Protein AF-A0A3A9BVX2-F1 (afdb_monomer)

Radius of gyration: 16.3 Å; Cα contacts (8 Å, |Δi|>4): 102; chains: 1; bounding box: 38×28×40 Å

Solvent-accessible surface area (backbone atoms only — not comparable to full-atom values): 6796 Å² total; per-residue (Å²): 132,62,68,66,56,52,52,40,34,54,76,68,74,46,88,48,77,71,61,46,51,68,40,39,46,76,59,58,56,66,39,75,88,49,46,90,70,45,51,61,52,48,52,53,51,30,53,76,71,73,45,64,68,44,60,59,63,59,39,50,64,54,39,56,89,50,68,68,57,73,71,56,58,55,34,26,56,64,58,68,34,55,40,65,66,52,49,71,76,48,50,75,66,54,47,30,55,47,37,74,68,35,65,67,55,36,51,51,54,53,54,42,53,70,68,57,110

Mean predicted aligned error: 7.34 Å

Foldseek 3Di:
DDPQLVVQCVQVVNPDLLVLQLPAPVVSCVGVSNDDPNSVVNVVVCVVVVHDHHHLPQQCVQCVLLPDDPVVSSLCSNLVNRHVVSVVPDDLVSLCVSLVVDPVSSVVVVVSVVVRD

Nearest PDB structures (foldseek):
  8igr-assembly1_G  TM=8.793E-01  e=3.245E-01  Escherichia coli K-12
  6psu-assembly1_M  TM=8.354E-01  e=7.528E-01  Escherichia coli
  1coo-assembly1_A  TM=7.912E-01  e=1.088E+00  Escherichia coli K-12
  6xas-assembly1_K  TM=7.323E-01  e=1.492E+00  Escherichia coli K-12

pLDDT: mean 82.93, std 5.52, range [54.62, 89.44]

Sequence (117 aa):
MLKQLQDVLMQNNILYLSQLSIHPRAEILKFRNMGEGTMPELDSTCRKYGIQIRSLASIREAFDSCHFPAMLHNLFFQGKIFCMDDFKHKTAHDLYVICQRDYILYKLLHSILFSCD

Secondary structure (DSSP, 8-state):
--HHHHHHHHHTT--SGGGGGGS-HHHHTTSTT--TTHHHHHHHHHHHTTPPPPPTHHHHHHTGGGT--HHHHHHHHHTT--SHHHHHTS-HHHHHHHTTT-HHHHHHHHHHHHTT-

Structure (mmCIF, N/CA/C/O backbone):
data_AF-A0A3A9BVX2-F1
#
_entry.id   AF-A0A3A9BVX2-F1
#
loop_
_atom_site.group_PDB
_atom_site.id
_atom_site.type_symbol
_atom_site.label_atom_id
_atom_site.label_alt_id
_atom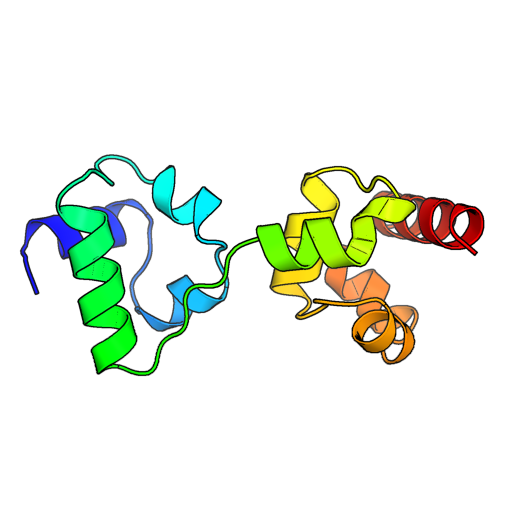_site.label_comp_id
_atom_site.label_asym_id
_atom_site.label_entity_id
_atom_site.label_seq_id
_atom_site.pdbx_PDB_ins_code
_atom_site.Cartn_x
_atom_site.Cartn_y
_atom_site.Cartn_z
_atom_site.occupancy
_atom_site.B_iso_or_equiv
_atom_site.auth_seq_id
_atom_site.auth_comp_id
_atom_site.auth_asym_id
_atom_site.auth_atom_id
_atom_site.pdbx_PDB_model_num
ATOM 1 N N . MET A 1 1 ? -19.513 6.084 15.504 1.00 58.19 1 MET A N 1
ATOM 2 C CA . MET A 1 1 ? -18.050 6.213 15.350 1.00 58.19 1 MET A CA 1
ATOM 3 C C . MET A 1 1 ? -17.554 6.849 16.634 1.00 58.19 1 MET A C 1
ATOM 5 O O . MET A 1 1 ? -18.188 7.806 17.065 1.00 58.19 1 MET A O 1
ATOM 9 N N . LEU A 1 2 ? -16.547 6.284 17.298 1.00 68.12 2 LEU A N 1
ATOM 10 C CA . LEU A 1 2 ? -16.047 6.857 18.548 1.00 68.12 2 LEU A CA 1
ATOM 11 C C . LEU A 1 2 ? -15.296 8.156 18.250 1.00 68.12 2 LEU A C 1
ATOM 13 O O . LEU A 1 2 ? -14.532 8.234 17.289 1.00 68.12 2 LEU A O 1
ATOM 17 N N . LYS A 1 3 ? -15.551 9.178 19.070 1.00 78.19 3 LYS A N 1
ATOM 18 C CA . LYS A 1 3 ? -14.998 10.535 18.932 1.00 78.19 3 LYS A CA 1
ATOM 19 C C . LYS A 1 3 ? -13.470 10.507 18.786 1.00 78.19 3 LYS A C 1
ATOM 21 O O . LYS A 1 3 ? -12.918 11.178 17.929 1.00 78.19 3 LYS A O 1
ATOM 26 N N . GLN A 1 4 ? -12.829 9.593 19.515 1.00 80.12 4 GLN A N 1
ATOM 27 C CA . GLN A 1 4 ? -11.393 9.340 19.464 1.00 80.12 4 GLN A CA 1
ATOM 28 C C . GLN A 1 4 ? -10.892 8.897 18.080 1.00 80.12 4 GLN A C 1
ATOM 30 O O . GLN A 1 4 ? -9.911 9.449 17.597 1.00 80.12 4 GLN A O 1
ATOM 35 N N . LEU A 1 5 ? -11.547 7.938 17.414 1.00 82.75 5 LEU A N 1
ATOM 36 C CA . LEU A 1 5 ? -11.138 7.504 16.071 1.00 82.75 5 LEU A CA 1
ATOM 37 C C . LEU A 1 5 ? -11.259 8.656 15.065 1.00 82.75 5 LEU A C 1
ATOM 39 O O . LEU A 1 5 ? -10.371 8.850 14.238 1.00 82.75 5 LEU A O 1
ATOM 43 N N . GLN A 1 6 ? -12.333 9.442 15.162 1.00 83.56 6 GLN A N 1
ATOM 44 C CA . GLN A 1 6 ? -12.528 10.612 14.311 1.00 83.56 6 GLN A CA 1
ATOM 45 C C . GLN A 1 6 ? -11.434 11.664 14.542 1.00 83.56 6 GLN A C 1
ATOM 47 O O . GLN A 1 6 ? -10.865 12.158 13.572 1.00 83.56 6 GLN A O 1
ATOM 52 N N . ASP A 1 7 ? -11.088 11.947 15.799 1.00 84.88 7 ASP A N 1
ATOM 53 C CA . ASP A 1 7 ? -10.015 12.884 16.146 1.00 84.88 7 ASP A CA 1
ATOM 54 C C . ASP A 1 7 ? -8.662 12.425 15.581 1.00 84.88 7 ASP A C 1
ATOM 56 O O . ASP A 1 7 ? -7.913 13.239 15.039 1.00 84.88 7 ASP A O 1
ATOM 60 N N . VAL A 1 8 ? -8.362 11.121 15.631 1.00 85.94 8 VAL A N 1
ATOM 61 C CA . VAL A 1 8 ? -7.123 10.581 15.050 1.00 85.94 8 VAL A CA 1
ATOM 62 C C . VAL A 1 8 ? -7.101 10.727 13.531 1.00 85.94 8 VAL A C 1
ATOM 64 O O . VAL A 1 8 ? -6.095 11.168 12.977 1.00 85.94 8 VAL A O 1
ATOM 67 N N . LEU A 1 9 ? -8.193 10.396 12.839 1.00 86.81 9 LEU A N 1
ATOM 68 C CA . LEU A 1 9 ? -8.265 10.543 11.382 1.00 86.81 9 LEU A CA 1
ATOM 69 C C . LEU A 1 9 ? -8.111 12.012 10.960 1.00 86.81 9 LEU A C 1
ATOM 71 O O . LEU A 1 9 ? -7.308 12.310 10.077 1.00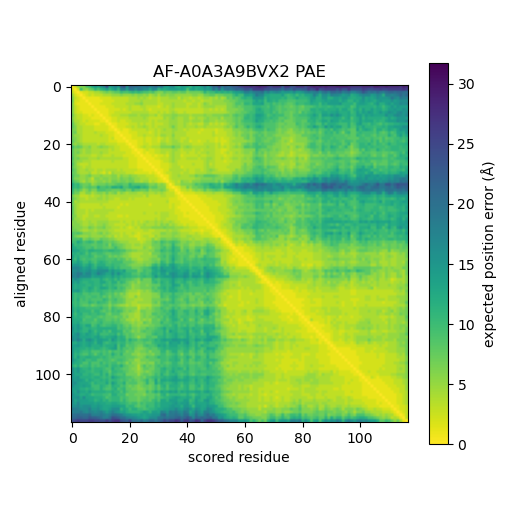 86.81 9 LEU A O 1
ATOM 75 N N . MET A 1 10 ? -8.784 12.934 11.654 1.00 85.81 10 MET A N 1
ATOM 76 C CA . MET A 1 10 ? -8.688 14.374 11.395 1.00 85.81 10 MET A CA 1
ATOM 77 C C . MET A 1 10 ? -7.270 14.913 11.633 1.00 85.81 10 MET A C 1
ATOM 79 O O . MET A 1 10 ? -6.767 15.680 10.816 1.00 85.81 10 MET A O 1
ATOM 83 N N . GLN A 1 11 ? -6.587 14.473 12.696 1.00 85.31 11 GLN A N 1
ATOM 84 C CA . GLN A 1 11 ? -5.189 14.848 12.966 1.00 85.31 11 GLN A CA 1
ATOM 85 C C . GLN A 1 11 ? -4.211 14.368 11.884 1.00 85.31 11 GLN A C 1
ATOM 87 O O . GLN A 1 11 ? -3.156 14.974 11.708 1.00 85.31 11 GLN A O 1
ATOM 92 N N . ASN A 1 12 ? -4.554 13.304 11.155 1.00 83.69 12 ASN A N 1
ATOM 93 C CA . ASN A 1 12 ? -3.757 12.763 10.051 1.00 83.69 12 ASN A CA 1
ATOM 94 C C . ASN A 1 12 ? -4.289 13.201 8.671 1.00 83.69 12 ASN A C 1
ATOM 96 O O . ASN A 1 12 ? -3.911 12.617 7.659 1.00 83.69 12 ASN A O 1
ATOM 100 N N . ASN A 1 13 ? -5.143 14.233 8.614 1.00 85.75 13 ASN A N 1
ATOM 101 C CA . ASN A 1 13 ? -5.752 14.765 7.386 1.00 85.75 13 ASN A CA 1
ATOM 102 C C . ASN A 1 13 ? -6.564 13.736 6.574 1.00 85.75 13 ASN A C 1
ATOM 104 O O . ASN A 1 13 ? -6.701 13.858 5.355 1.00 85.75 13 ASN A O 1
ATOM 108 N N . ILE A 1 14 ? -7.135 12.731 7.243 1.00 86.56 14 ILE A N 1
ATOM 109 C CA . ILE A 1 14 ? -8.032 11.753 6.628 1.00 86.56 14 ILE A CA 1
ATOM 110 C C . ILE A 1 14 ? -9.472 12.210 6.831 1.00 86.56 14 ILE A C 1
ATOM 112 O O . ILE A 1 14 ? -10.045 12.075 7.910 1.00 86.56 14 ILE A O 1
ATOM 116 N N . LEU A 1 15 ? -10.053 12.746 5.762 1.00 85.94 15 LEU A N 1
ATOM 117 C CA . LEU A 1 15 ? -11.429 13.244 5.733 1.00 85.94 15 LEU A CA 1
ATOM 118 C C . LEU A 1 15 ? -12.418 12.150 5.312 1.00 85.94 15 LEU A C 1
ATOM 120 O O . LEU A 1 15 ? -13.575 12.161 5.727 1.00 85.94 15 LEU A O 1
ATOM 124 N N . TYR A 1 16 ? -11.957 11.188 4.508 1.00 87.06 16 TYR A N 1
ATOM 125 C CA . TYR A 1 16 ? -12.767 10.088 3.993 1.00 87.06 16 TYR A CA 1
ATOM 126 C C . TYR A 1 16 ? -12.109 8.745 4.288 1.00 87.06 16 TYR A C 1
ATOM 128 O O . TYR A 1 16 ? -10.932 8.538 3.999 1.00 87.06 16 TYR A O 1
ATOM 136 N N . LEU A 1 17 ? -12.894 7.779 4.773 1.00 85.19 17 LEU A N 1
ATOM 137 C CA . LEU A 1 17 ? -12.395 6.429 5.061 1.00 85.19 17 LEU A CA 1
ATOM 138 C C . LEU A 1 17 ? -11.803 5.738 3.821 1.00 85.19 17 LEU A C 1
ATOM 140 O O . LEU A 1 17 ? -10.909 4.910 3.954 1.00 85.19 17 LEU A O 1
ATOM 144 N N . SER A 1 18 ? -12.259 6.080 2.612 1.00 84.56 18 SER A N 1
ATOM 145 C CA . SER A 1 18 ? -11.704 5.545 1.361 1.00 84.56 18 SER A CA 1
ATOM 146 C C . SER A 1 18 ? -10.218 5.871 1.190 1.00 84.56 18 SER A C 1
ATOM 148 O O . SER A 1 18 ? -9.490 5.074 0.598 1.00 84.56 18 SER A O 1
ATOM 150 N N . GLN A 1 19 ? -9.735 6.977 1.765 1.00 84.88 19 GLN A N 1
ATOM 151 C CA . GLN A 1 19 ? -8.315 7.334 1.765 1.00 84.88 19 GLN A CA 1
ATOM 152 C C . GLN A 1 19 ? -7.480 6.343 2.587 1.00 84.88 19 GLN A C 1
ATOM 154 O O . GLN A 1 19 ? -6.297 6.188 2.340 1.00 84.88 19 GLN A O 1
ATOM 159 N N . LEU A 1 20 ? -8.065 5.582 3.512 1.00 85.00 20 LEU A N 1
ATOM 160 C CA . LEU A 1 20 ? -7.315 4.542 4.227 1.00 85.00 20 LEU A CA 1
ATOM 161 C C . LEU A 1 20 ? -6.933 3.368 3.320 1.00 85.00 20 LEU A C 1
ATOM 163 O O . LEU A 1 20 ? -5.987 2.655 3.625 1.00 85.00 20 LEU A O 1
ATOM 167 N N . SER A 1 21 ? -7.630 3.168 2.197 1.00 81.94 21 SER A N 1
ATOM 168 C CA . SER 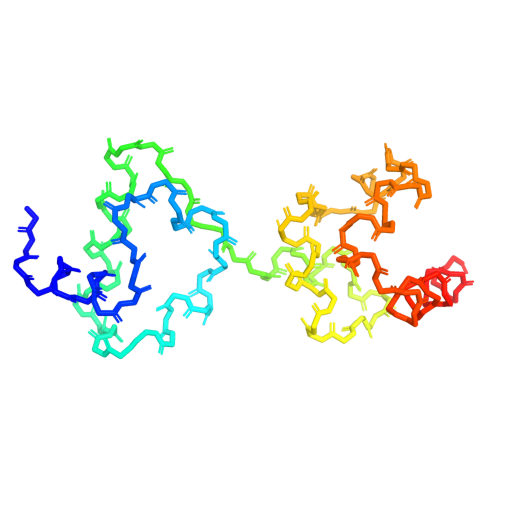A 1 21 ? -7.311 2.082 1.259 1.00 81.94 21 SER A CA 1
ATOM 169 C C . SER A 1 21 ? -6.008 2.306 0.484 1.00 81.94 21 SER A C 1
ATOM 171 O O . SER A 1 21 ? -5.420 1.339 0.002 1.00 81.94 21 SER A O 1
ATOM 173 N N . ILE A 1 22 ? -5.541 3.558 0.384 1.00 80.12 22 ILE A N 1
ATOM 174 C CA . ILE A 1 22 ? -4.270 3.908 -0.271 1.00 80.12 22 ILE A CA 1
ATOM 175 C C . ILE A 1 22 ? -3.079 3.862 0.691 1.00 80.12 22 ILE A C 1
ATOM 177 O O . ILE A 1 22 ? -1.937 3.890 0.238 1.00 80.12 22 ILE A O 1
ATOM 181 N N . HIS A 1 23 ? -3.333 3.755 1.999 1.00 82.50 23 HIS A N 1
ATOM 182 C CA . HIS A 1 23 ? -2.294 3.637 3.011 1.00 82.50 23 HIS A CA 1
ATOM 183 C C . HIS A 1 23 ? -2.183 2.192 3.498 1.00 82.50 23 HIS A C 1
ATOM 185 O O . HIS A 1 23 ? -3.186 1.570 3.863 1.00 82.50 23 HIS A O 1
ATOM 191 N N . PRO A 1 24 ? -0.970 1.631 3.554 1.00 82.56 24 PRO A N 1
ATOM 192 C CA . PRO A 1 24 ? -0.795 0.314 4.127 1.00 82.56 24 PRO A CA 1
ATOM 193 C C . PRO A 1 24 ? -1.056 0.332 5.636 1.00 82.56 24 PRO A C 1
ATOM 195 O O . PRO A 1 24 ? -0.755 1.304 6.332 1.00 82.56 24 PRO A O 1
ATOM 198 N N . ARG A 1 25 ? -1.532 -0.800 6.172 1.00 85.06 25 ARG A N 1
ATOM 199 C CA . ARG A 1 25 ? -1.823 -0.975 7.609 1.00 85.06 25 ARG A CA 1
ATOM 200 C C . ARG A 1 25 ? -0.680 -0.504 8.517 1.00 85.06 25 ARG A C 1
ATOM 202 O O . ARG A 1 25 ? -0.924 0.116 9.546 1.00 85.06 25 ARG A O 1
ATOM 209 N N . ALA A 1 26 ? 0.561 -0.793 8.128 1.00 81.31 26 ALA A N 1
ATOM 210 C CA . ALA A 1 26 ? 1.752 -0.435 8.894 1.00 81.31 26 ALA A CA 1
ATOM 211 C C . ALA A 1 26 ? 1.980 1.083 9.006 1.00 81.31 26 ALA A C 1
ATOM 213 O O . ALA A 1 26 ? 2.596 1.521 9.971 1.00 81.31 26 ALA A O 1
ATOM 214 N N . GLU A 1 27 ? 1.505 1.885 8.049 1.00 82.12 27 GLU A N 1
ATOM 215 C CA . GLU A 1 27 ? 1.571 3.348 8.139 1.00 82.12 27 GLU A CA 1
ATOM 216 C C . GLU A 1 27 ? 0.427 3.923 8.962 1.00 82.12 27 GLU A C 1
ATOM 218 O O . GLU A 1 27 ? 0.658 4.806 9.780 1.00 82.12 27 GLU A O 1
ATOM 223 N N . ILE A 1 28 ? -0.774 3.360 8.831 1.00 84.81 28 ILE A N 1
ATOM 224 C CA . ILE A 1 28 ? -1.929 3.743 9.652 1.00 84.81 28 ILE A CA 1
ATOM 225 C C . ILE A 1 28 ? -1.629 3.511 11.142 1.00 84.81 28 ILE A C 1
ATOM 227 O O . ILE A 1 28 ? -1.922 4.359 11.978 1.00 84.81 28 ILE A O 1
ATOM 231 N N . LEU A 1 29 ? -0.942 2.415 11.481 1.00 84.44 29 LEU A N 1
ATOM 232 C CA . LEU A 1 29 ? -0.489 2.138 12.851 1.00 84.44 29 LEU A CA 1
ATOM 233 C C . LEU A 1 29 ? 0.509 3.168 13.406 1.00 84.44 29 LEU A C 1
ATOM 235 O O . LEU A 1 29 ? 0.666 3.254 14.620 1.00 84.44 29 LEU A O 1
ATOM 239 N N . LYS A 1 30 ? 1.183 3.950 12.554 1.00 84.25 30 LYS A N 1
ATOM 240 C CA . LYS A 1 30 ? 2.094 5.023 12.988 1.00 84.25 30 LYS A CA 1
ATOM 241 C C . LYS A 1 30 ? 1.365 6.332 13.286 1.00 84.25 30 LYS A C 1
ATOM 243 O O . LYS A 1 30 ? 2.001 7.280 13.746 1.00 84.25 30 LYS A O 1
ATOM 248 N N . PHE A 1 31 ? 0.060 6.416 13.021 1.00 86.00 31 PHE A N 1
ATOM 249 C CA . PHE A 1 31 ? -0.720 7.602 13.342 1.00 86.00 31 PHE A CA 1
ATOM 250 C C . PHE A 1 31 ? -0.676 7.873 14.840 1.00 86.00 31 PHE A C 1
ATOM 252 O O . PHE A 1 31 ? -0.812 6.979 15.679 1.00 86.00 31 PHE A O 1
ATOM 259 N N . ARG A 1 32 ? -0.495 9.147 15.186 1.00 78.31 32 ARG A N 1
ATOM 260 C CA . ARG A 1 32 ? -0.470 9.572 16.581 1.00 78.31 32 ARG A CA 1
ATOM 261 C C . ARG A 1 32 ? -1.799 9.193 17.242 1.00 78.31 32 ARG A C 1
ATOM 263 O O . ARG A 1 32 ? -2.860 9.521 16.722 1.00 78.31 32 ARG A O 1
ATOM 270 N N . ASN A 1 33 ? -1.727 8.519 18.389 1.00 78.19 33 ASN A N 1
ATOM 271 C CA . ASN A 1 33 ? -2.881 8.005 19.141 1.00 78.19 33 ASN A CA 1
ATOM 272 C C . ASN A 1 33 ? -3.648 6.847 18.458 1.00 78.19 33 ASN A C 1
ATOM 274 O O . ASN A 1 33 ? -4.778 6.539 18.849 1.00 78.19 33 ASN A O 1
ATOM 278 N N . MET A 1 34 ? -3.037 6.169 17.479 1.00 80.69 34 MET A N 1
ATOM 279 C CA . MET A 1 34 ? -3.495 4.8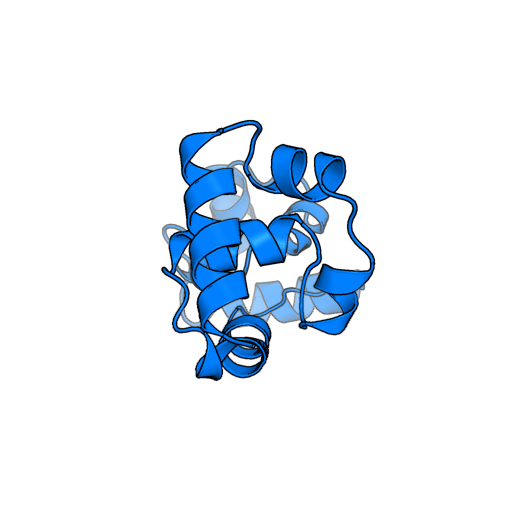58 17.017 1.00 80.69 34 MET A CA 1
ATOM 280 C C . MET A 1 34 ? -2.986 3.777 17.981 1.00 80.69 34 MET A C 1
ATOM 282 O O . MET A 1 34 ? -1.789 3.512 18.037 1.00 80.69 34 MET A O 1
ATOM 286 N N . GLY A 1 35 ? -3.881 3.186 18.778 1.00 74.25 35 GLY A N 1
ATOM 287 C CA . GLY A 1 35 ? -3.527 2.208 19.815 1.00 74.25 35 GLY A CA 1
ATOM 288 C C . GLY A 1 35 ? -4.396 0.949 19.794 1.00 74.25 35 GLY A C 1
ATOM 289 O O . GLY A 1 35 ? -5.165 0.727 18.856 1.00 74.25 35 GLY A O 1
ATOM 290 N N . GLU A 1 36 ? -4.280 0.139 20.854 1.00 68.38 36 GLU A N 1
ATOM 291 C CA . GLU A 1 36 ? -4.933 -1.176 20.990 1.00 68.38 36 GLU A CA 1
ATOM 292 C C . GLU A 1 36 ? -6.459 -1.142 20.819 1.00 68.38 36 GLU A C 1
ATOM 294 O O . GLU A 1 36 ? -7.021 -2.074 20.253 1.00 68.38 36 GLU A O 1
ATOM 299 N N . GLY A 1 37 ? -7.132 -0.070 21.253 1.00 74.81 37 GLY A N 1
ATOM 300 C CA . GLY A 1 37 ? -8.583 0.086 21.077 1.00 74.81 37 GLY A CA 1
ATOM 301 C C . GLY A 1 37 ? -8.988 0.674 19.720 1.00 74.81 37 GLY A C 1
ATOM 302 O O . GLY A 1 37 ? -9.983 0.264 19.128 1.00 74.81 37 GLY A O 1
ATOM 303 N N . THR A 1 38 ? -8.194 1.602 19.178 1.00 81.94 38 THR A N 1
ATOM 304 C CA . THR A 1 38 ? -8.571 2.394 17.996 1.00 81.94 38 THR A CA 1
ATOM 305 C C . THR A 1 38 ? -8.446 1.612 16.687 1.00 81.94 38 THR A C 1
ATOM 307 O O . THR A 1 38 ? -9.237 1.819 15.766 1.00 81.94 38 THR A O 1
ATOM 310 N N . MET A 1 39 ? -7.465 0.708 16.579 1.00 83.88 39 MET A N 1
ATOM 311 C CA . MET A 1 39 ? -7.240 -0.053 15.343 1.00 83.88 39 MET A CA 1
ATOM 312 C C . MET A 1 39 ? -8.336 -1.105 15.068 1.00 83.88 39 MET A C 1
ATOM 314 O O . MET A 1 39 ? -8.841 -1.139 13.944 1.00 83.88 39 MET A O 1
ATOM 318 N N . PRO A 1 40 ? -8.775 -1.926 16.047 1.00 86.06 40 PRO A N 1
ATOM 319 C CA . PRO A 1 40 ? -9.903 -2.840 15.847 1.00 86.06 40 PRO A CA 1
ATOM 320 C C . PRO A 1 40 ? -11.209 -2.116 15.491 1.00 86.06 40 PRO A C 1
ATOM 322 O O . PRO A 1 40 ? -11.994 -2.598 14.670 1.00 86.06 40 PRO A O 1
ATOM 325 N N . GLU A 1 41 ? -11.442 -0.935 16.067 1.00 86.06 41 GLU A N 1
ATOM 326 C CA . GLU A 1 41 ? -12.592 -0.095 15.725 1.00 86.06 41 GLU A CA 1
ATOM 327 C C . GLU A 1 41 ? -12.529 0.424 14.292 1.00 86.06 41 GLU A C 1
ATOM 329 O O . GLU A 1 41 ? -13.546 0.427 13.586 1.00 86.06 41 GLU A O 1
ATOM 334 N N . LEU A 1 42 ? -11.342 0.841 13.849 1.00 87.62 42 LEU A N 1
ATOM 335 C CA . LEU A 1 42 ? -11.116 1.241 12.469 1.00 87.62 42 LEU A CA 1
ATOM 336 C C . LEU A 1 42 ? -11.370 0.072 11.516 1.00 87.62 42 LEU A C 1
ATOM 338 O O . LEU A 1 42 ? -12.084 0.244 10.532 1.00 87.62 42 LEU A O 1
ATOM 342 N N . ASP A 1 43 ? -10.870 -1.123 11.835 1.00 86.56 43 ASP A N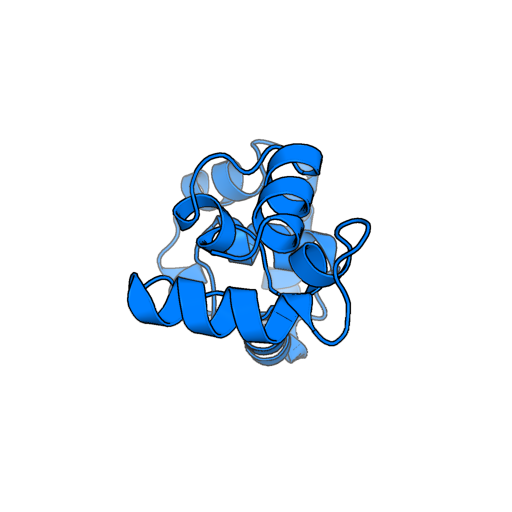 1
ATOM 343 C CA . ASP A 1 43 ? -11.100 -2.330 11.036 1.00 86.56 43 ASP A CA 1
ATOM 344 C C . ASP A 1 43 ? -12.594 -2.670 10.932 1.00 86.56 43 ASP A C 1
ATOM 346 O O . ASP A 1 43 ? -13.095 -2.955 9.841 1.00 86.56 43 ASP A O 1
ATOM 350 N N . SER A 1 44 ? -13.328 -2.600 12.046 1.00 87.81 44 SER A N 1
ATOM 351 C CA . SER A 1 44 ? -14.781 -2.812 12.077 1.00 87.81 44 SER A CA 1
ATOM 352 C C . SER A 1 44 ? -15.524 -1.767 11.236 1.00 87.81 44 SER A C 1
ATOM 354 O O . SER A 1 44 ? -16.402 -2.099 10.433 1.00 87.81 44 SER A O 1
ATOM 356 N N . THR A 1 45 ? -15.121 -0.500 11.357 1.00 87.44 45 THR A N 1
ATOM 357 C CA . THR A 1 45 ? -15.700 0.614 10.602 1.00 87.44 45 THR A CA 1
ATOM 358 C C . THR A 1 45 ? -15.439 0.449 9.106 1.00 87.44 45 THR A C 1
ATOM 360 O O . THR A 1 45 ? -16.381 0.483 8.317 1.00 87.44 45 THR A O 1
ATOM 363 N N . CYS A 1 46 ? -14.195 0.199 8.697 1.00 87.75 46 CYS A N 1
ATOM 364 C CA . CYS A 1 46 ? -13.840 -0.025 7.299 1.00 87.75 46 CYS A CA 1
ATOM 365 C C . CYS A 1 46 ? -14.578 -1.237 6.719 1.00 87.75 46 CYS A C 1
ATOM 367 O O . CYS A 1 46 ? -15.154 -1.128 5.638 1.00 87.75 46 CYS A O 1
ATOM 369 N N . ARG A 1 47 ? -14.677 -2.348 7.464 1.00 86.62 47 ARG A N 1
ATOM 370 C CA . ARG A 1 47 ? -15.439 -3.535 7.042 1.00 86.62 47 ARG A CA 1
ATOM 371 C C . ARG A 1 47 ? -16.913 -3.217 6.796 1.00 86.62 47 ARG A C 1
ATOM 373 O O . ARG A 1 47 ? -17.459 -3.658 5.789 1.00 86.62 47 ARG A O 1
ATOM 380 N N . LYS A 1 48 ? -17.543 -2.421 7.667 1.00 88.94 48 LYS A N 1
ATOM 381 C CA . LYS A 1 48 ? -18.941 -1.986 7.507 1.00 88.94 48 LYS A CA 1
ATOM 382 C C . LYS A 1 48 ? -19.170 -1.199 6.212 1.00 88.94 48 LYS A C 1
ATOM 384 O O . LYS A 1 48 ? -20.236 -1.316 5.619 1.00 88.94 48 LYS A O 1
ATOM 389 N N . TYR A 1 49 ? -18.182 -0.419 5.777 1.00 85.50 49 TYR A N 1
ATOM 390 C CA . TYR A 1 49 ? -18.250 0.382 4.551 1.00 85.50 49 TYR A CA 1
ATOM 391 C C . TYR A 1 49 ? -17.609 -0.298 3.329 1.00 85.50 49 TYR A C 1
ATOM 393 O O . TYR A 1 49 ? -17.461 0.341 2.291 1.00 85.50 49 TYR A O 1
ATOM 401 N N . GLY A 1 50 ? -17.217 -1.575 3.426 1.00 83.56 50 GLY A N 1
ATOM 402 C CA . GLY A 1 50 ? -16.578 -2.303 2.322 1.00 83.56 50 GLY A CA 1
ATOM 403 C C . GLY A 1 50 ? -15.165 -1.815 1.975 1.00 83.56 50 GLY A C 1
ATOM 404 O O . GLY A 1 50 ? -14.666 -2.077 0.884 1.00 83.56 50 GLY A O 1
ATOM 405 N N . ILE A 1 51 ? -14.509 -1.104 2.889 1.00 85.56 51 ILE A N 1
ATOM 406 C CA . ILE A 1 51 ? -13.163 -0.561 2.708 1.00 85.56 51 ILE A CA 1
ATOM 407 C C . ILE A 1 51 ? -12.154 -1.596 3.201 1.00 85.56 51 ILE A C 1
ATOM 409 O O . ILE A 1 51 ? -12.210 -2.048 4.344 1.00 85.56 51 ILE A O 1
ATOM 413 N N . GLN A 1 52 ? -11.211 -1.965 2.338 1.00 81.94 52 GLN A N 1
ATOM 414 C CA . GLN A 1 52 ? -10.133 -2.888 2.680 1.00 81.94 52 GLN A CA 1
ATOM 415 C C . GLN A 1 52 ? -8.852 -2.116 2.994 1.00 81.94 52 GLN A C 1
ATOM 417 O O . GLN A 1 52 ? -8.307 -1.437 2.127 1.00 81.94 52 GLN A O 1
ATOM 422 N N . ILE A 1 53 ? -8.346 -2.271 4.218 1.00 82.88 53 ILE A N 1
ATOM 423 C CA . ILE A 1 53 ? -6.995 -1.843 4.589 1.00 82.88 53 ILE A CA 1
ATOM 424 C C . ILE A 1 53 ? -6.056 -3.017 4.314 1.00 82.88 53 ILE A C 1
ATOM 426 O O . ILE A 1 53 ? -6.195 -4.081 4.919 1.00 82.88 53 ILE A O 1
ATOM 430 N N . ARG A 1 54 ? -5.108 -2.840 3.393 1.00 80.31 54 ARG A N 1
ATOM 431 C CA . ARG A 1 54 ? -4.170 -3.900 2.999 1.00 80.31 54 ARG A CA 1
ATOM 432 C C . ARG A 1 54 ? -2.838 -3.767 3.737 1.00 80.31 54 ARG A C 1
ATOM 434 O O . ARG A 1 5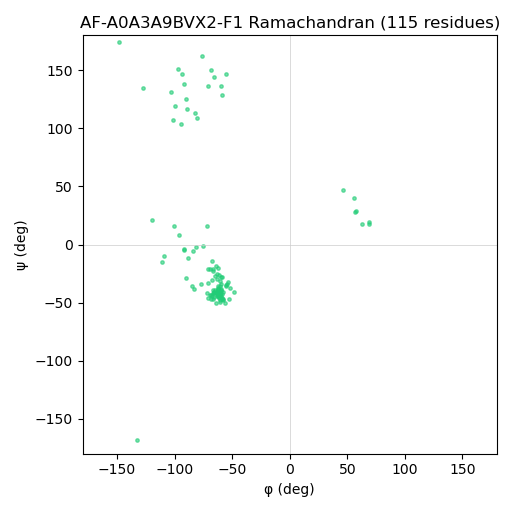4 ? -2.417 -2.680 4.129 1.00 80.31 54 ARG A O 1
ATOM 441 N N . SER A 1 55 ? -2.176 -4.899 3.944 1.00 80.94 55 SER A N 1
ATOM 442 C CA . SER A 1 55 ? -0.832 -4.962 4.524 1.00 80.94 55 SER A CA 1
ATOM 443 C C . SER A 1 55 ? 0.226 -4.992 3.421 1.00 80.94 55 SER A C 1
ATOM 445 O O . SER A 1 55 ? 0.018 -5.628 2.388 1.00 80.94 55 SER A O 1
ATOM 447 N N . LEU A 1 56 ? 1.393 -4.389 3.678 1.00 82.25 56 LEU A N 1
ATOM 448 C CA . LEU A 1 56 ? 2.578 -4.548 2.823 1.00 82.25 56 LEU A CA 1
ATOM 449 C C . LEU A 1 56 ? 3.156 -5.965 2.869 1.00 82.25 56 LEU A C 1
ATOM 451 O O . LEU A 1 56 ? 3.980 -6.280 2.024 1.00 82.25 56 LEU A O 1
ATOM 455 N N . ALA A 1 57 ? 2.758 -6.805 3.833 1.00 80.25 57 ALA A N 1
ATOM 456 C CA . ALA A 1 57 ? 3.269 -8.174 3.960 1.00 80.25 57 ALA A CA 1
ATOM 457 C C . ALA A 1 57 ? 3.121 -8.956 2.646 1.00 80.25 57 ALA A C 1
ATOM 459 O O . ALA A 1 57 ? 4.103 -9.481 2.147 1.00 80.25 57 ALA A O 1
ATOM 460 N N . SER A 1 58 ? 1.937 -8.887 2.028 1.00 77.31 58 SER A N 1
ATOM 461 C CA . SER A 1 58 ? 1.670 -9.519 0.728 1.00 77.31 58 SER A CA 1
ATOM 462 C C . SER A 1 58 ? 2.610 -9.049 -0.389 1.00 77.31 58 SER A C 1
ATOM 464 O O . SER A 1 58 ? 3.098 -9.866 -1.157 1.00 77.31 58 SER A O 1
ATOM 466 N N . ILE A 1 59 ? 2.920 -7.749 -0.447 1.00 82.19 59 ILE A N 1
ATOM 467 C CA . ILE A 1 59 ? 3.859 -7.189 -1.431 1.00 82.19 59 ILE A CA 1
ATOM 468 C C . ILE A 1 59 ? 5.282 -7.668 -1.135 1.00 82.19 59 ILE A C 1
ATOM 470 O O . ILE A 1 59 ? 6.004 -8.049 -2.045 1.00 82.19 59 ILE A O 1
ATOM 474 N N . ARG A 1 60 ? 5.691 -7.667 0.138 1.00 82.12 60 ARG A N 1
ATOM 475 C CA . ARG A 1 60 ? 7.030 -8.118 0.540 1.00 82.12 60 ARG A CA 1
ATOM 476 C C . ARG A 1 60 ? 7.249 -9.586 0.194 1.00 82.12 60 ARG A C 1
ATOM 478 O O . ARG A 1 60 ? 8.270 -9.902 -0.387 1.00 82.12 60 ARG A O 1
ATOM 485 N N . GLU A 1 61 ? 6.279 -10.441 0.502 1.00 83.12 61 GLU A N 1
ATOM 486 C CA . GLU A 1 61 ? 6.321 -11.869 0.172 1.00 83.12 61 GLU A CA 1
ATOM 487 C C . GLU A 1 61 ? 6.338 -12.098 -1.345 1.00 83.12 61 GLU A C 1
ATOM 489 O O . GLU A 1 61 ? 7.109 -12.916 -1.838 1.00 83.12 61 GLU A O 1
ATOM 494 N N . ALA A 1 62 ? 5.539 -11.342 -2.105 1.00 80.38 62 ALA A N 1
ATOM 495 C CA . ALA A 1 62 ? 5.484 -11.476 -3.559 1.00 80.38 62 ALA A CA 1
ATOM 496 C C . ALA A 1 62 ? 6.782 -11.061 -4.273 1.00 80.38 62 ALA A C 1
ATOM 498 O O . ALA A 1 62 ? 7.023 -11.502 -5.395 1.00 80.38 62 ALA A O 1
ATOM 499 N N . PHE A 1 63 ? 7.603 -10.222 -3.637 1.00 80.94 63 PHE A N 1
ATOM 500 C CA . PHE A 1 63 ? 8.869 -9.734 -4.181 1.00 80.94 63 PHE A CA 1
ATOM 501 C C . PHE A 1 63 ? 10.085 -10.106 -3.320 1.00 80.94 63 PHE A C 1
ATOM 503 O O . PHE A 1 63 ? 11.134 -9.463 -3.420 1.00 80.94 63 PHE A O 1
ATOM 510 N N . ASP A 1 64 ? 9.959 -11.138 -2.483 1.00 80.44 64 ASP A N 1
ATOM 511 C CA . ASP A 1 64 ? 10.990 -11.530 -1.514 1.00 80.44 64 ASP A CA 1
ATOM 512 C C . ASP A 1 64 ? 12.311 -11.910 -2.207 1.00 80.44 64 ASP A C 1
ATOM 514 O O . ASP A 1 64 ? 13.396 -11.600 -1.721 1.00 80.44 64 ASP A O 1
ATOM 518 N N . SER A 1 65 ? 12.233 -12.465 -3.422 1.00 79.25 65 SER A N 1
ATOM 519 C CA . SER A 1 65 ? 13.400 -12.766 -4.259 1.00 79.25 65 SER A CA 1
ATOM 520 C C . SER A 1 65 ? 14.207 -11.520 -4.647 1.00 79.25 65 SER A C 1
ATOM 522 O O . SER A 1 65 ? 15.436 -11.570 -4.690 1.00 79.25 65 SER A O 1
ATOM 524 N N . CYS A 1 66 ? 13.546 -10.383 -4.876 1.00 77.44 66 CYS A N 1
ATOM 525 C CA . CYS A 1 66 ? 14.165 -9.186 -5.452 1.00 77.44 66 CYS A CA 1
ATOM 526 C C . CYS A 1 66 ? 14.713 -8.198 -4.417 1.00 77.44 66 CYS A C 1
ATOM 528 O O . CYS A 1 66 ? 15.326 -7.204 -4.801 1.00 77.44 66 CYS A O 1
ATOM 530 N N . HIS A 1 67 ? 14.499 -8.444 -3.119 1.00 77.56 67 HIS A N 1
ATOM 531 C CA . HIS A 1 67 ? 15.034 -7.631 -2.018 1.00 77.56 67 HIS A CA 1
ATOM 532 C C . HIS A 1 67 ? 14.853 -6.111 -2.217 1.00 77.56 67 HIS A C 1
ATOM 534 O O . HIS A 1 67 ? 15.780 -5.318 -2.023 1.00 77.56 67 HIS A O 1
ATOM 540 N N . PHE A 1 68 ? 13.652 -5.671 -2.611 1.00 82.19 68 PHE A N 1
ATOM 541 C CA . PHE A 1 68 ? 13.409 -4.248 -2.837 1.00 82.19 68 PHE A CA 1
ATOM 542 C C . PHE A 1 68 ? 13.516 -3.422 -1.537 1.00 82.19 68 PHE A C 1
ATOM 544 O O . PHE A 1 68 ? 13.052 -3.845 -0.471 1.00 82.19 68 PHE A O 1
ATOM 551 N N . PRO A 1 69 ? 14.046 -2.185 -1.609 1.00 81.62 69 PRO A N 1
ATOM 552 C CA . PRO A 1 69 ? 13.966 -1.227 -0.514 1.00 81.62 69 PRO A CA 1
ATOM 553 C C . PRO A 1 69 ? 12.522 -0.971 -0.067 1.00 81.62 69 PRO A C 1
ATOM 555 O O . PRO A 1 69 ? 11.607 -0.882 -0.887 1.00 81.62 69 PRO A O 1
ATOM 558 N N . ALA A 1 70 ? 12.321 -0.727 1.233 1.00 78.31 70 ALA A N 1
ATOM 559 C CA . ALA A 1 70 ? 11.000 -0.451 1.811 1.00 78.31 70 ALA A CA 1
ATOM 560 C C . ALA A 1 70 ? 10.243 0.699 1.117 1.00 78.31 70 ALA A C 1
ATOM 562 O O . ALA A 1 70 ? 9.020 0.649 1.006 1.00 78.31 70 ALA A O 1
ATOM 563 N N . MET A 1 71 ? 10.967 1.699 0.603 1.00 80.94 71 MET A N 1
ATOM 564 C CA . MET A 1 71 ? 10.387 2.801 -0.167 1.00 80.94 71 MET A CA 1
ATOM 565 C C . MET A 1 71 ? 9.661 2.317 -1.434 1.00 80.94 71 MET A C 1
ATOM 567 O O . MET A 1 71 ? 8.580 2.815 -1.734 1.00 80.94 71 MET A O 1
ATOM 571 N N . LEU A 1 72 ? 10.203 1.324 -2.151 1.00 84.12 72 LEU A N 1
ATOM 572 C CA . LEU A 1 72 ? 9.572 0.793 -3.364 1.00 84.12 72 LEU A CA 1
ATOM 573 C C . LEU A 1 72 ? 8.306 -0.008 -3.042 1.00 84.12 72 LEU A C 1
ATOM 575 O O . LEU A 1 72 ? 7.336 0.087 -3.786 1.00 84.12 72 LEU A O 1
ATOM 579 N N . HIS A 1 73 ? 8.253 -0.707 -1.902 1.00 84.81 73 HIS A N 1
ATOM 580 C CA . HIS A 1 73 ? 7.034 -1.403 -1.467 1.00 84.81 73 HIS A CA 1
ATOM 581 C C . HIS A 1 73 ? 5.846 -0.447 -1.281 1.00 84.81 73 HIS A C 1
ATOM 583 O O . HIS A 1 73 ? 4.721 -0.781 -1.654 1.00 84.81 73 HIS A O 1
ATOM 589 N N . ASN A 1 74 ? 6.091 0.755 -0.753 1.00 82.50 74 ASN A N 1
ATOM 590 C CA . ASN A 1 74 ? 5.059 1.786 -0.635 1.00 82.50 74 ASN A CA 1
ATOM 591 C C . ASN A 1 74 ? 4.588 2.285 -2.011 1.00 82.50 74 ASN A C 1
ATOM 593 O O . ASN A 1 74 ? 3.387 2.454 -2.222 1.00 82.50 74 ASN A O 1
ATOM 597 N N . LEU A 1 75 ? 5.511 2.475 -2.960 1.00 85.31 75 LEU A N 1
ATOM 598 C CA . LEU A 1 75 ? 5.167 2.878 -4.328 1.00 85.31 75 LEU A CA 1
ATOM 599 C C . LEU A 1 75 ? 4.367 1.790 -5.055 1.00 85.31 75 LEU A C 1
ATOM 601 O O . LEU A 1 75 ? 3.370 2.098 -5.703 1.00 85.31 75 LEU A O 1
ATOM 605 N N . PHE A 1 76 ? 4.733 0.516 -4.895 1.00 87.12 76 PHE A N 1
ATOM 606 C CA . PHE A 1 76 ? 3.972 -0.612 -5.436 1.00 87.12 76 PHE A CA 1
ATOM 607 C C . PHE A 1 76 ? 2.553 -0.664 -4.883 1.00 87.12 76 PHE A C 1
ATOM 609 O O . PHE A 1 76 ? 1.599 -0.801 -5.649 1.00 87.12 76 PHE A O 1
ATOM 616 N N . PHE A 1 77 ? 2.396 -0.454 -3.576 1.00 85.56 77 PHE A N 1
ATOM 617 C CA . PHE A 1 77 ? 1.084 -0.397 -2.943 1.00 85.56 77 PHE A CA 1
ATOM 618 C C . PHE A 1 77 ? 0.198 0.699 -3.555 1.00 85.56 77 PHE A C 1
ATOM 620 O O . PHE A 1 77 ? -0.945 0.437 -3.932 1.00 85.56 77 PHE A O 1
ATOM 627 N N . GLN A 1 78 ? 0.740 1.910 -3.723 1.00 82.50 78 GLN A N 1
ATOM 628 C CA . GLN A 1 78 ? 0.038 3.032 -4.359 1.00 82.50 78 GLN A CA 1
ATOM 629 C C . GLN A 1 78 ? -0.266 2.763 -5.842 1.00 82.50 78 GLN A C 1
ATOM 631 O O . GLN A 1 78 ? -1.354 3.079 -6.325 1.00 82.50 78 GLN A O 1
ATOM 636 N N . GLY A 1 79 ? 0.671 2.129 -6.550 1.00 83.25 79 GLY A N 1
ATOM 637 C CA . GLY A 1 79 ? 0.555 1.724 -7.951 1.00 83.25 79 GLY A CA 1
ATOM 638 C C . GLY A 1 79 ? -0.337 0.504 -8.200 1.00 83.25 79 GLY A C 1
ATOM 639 O O . GLY A 1 79 ? -0.528 0.121 -9.358 1.00 83.25 79 GLY A O 1
ATOM 640 N N . LYS A 1 80 ? -0.899 -0.087 -7.134 1.00 83.94 80 LYS A N 1
ATOM 641 C CA . LYS A 1 80 ? -1.680 -1.333 -7.157 1.00 83.94 80 LYS A CA 1
ATOM 642 C C . LYS A 1 80 ? -0.911 -2.501 -7.787 1.00 83.94 80 LYS A C 1
ATOM 644 O O . LYS A 1 80 ? -1.486 -3.270 -8.549 1.00 83.94 80 LYS A O 1
ATOM 649 N N . ILE A 1 81 ? 0.381 -2.595 -7.490 1.00 86.38 81 ILE A N 1
ATOM 650 C CA . ILE A 1 81 ? 1.251 -3.705 -7.873 1.00 86.38 81 ILE A CA 1
ATOM 651 C C . ILE A 1 81 ? 1.414 -4.591 -6.640 1.00 86.38 81 ILE A C 1
ATOM 653 O O . ILE A 1 81 ? 2.078 -4.202 -5.680 1.00 86.38 81 ILE A O 1
ATOM 657 N N . PHE A 1 82 ? 0.782 -5.762 -6.648 1.00 84.75 82 PHE A N 1
ATOM 658 C CA . PHE A 1 82 ? 0.831 -6.702 -5.527 1.00 84.75 82 PHE A CA 1
ATOM 659 C C . PHE A 1 82 ? 1.613 -7.976 -5.848 1.00 84.75 82 PHE A C 1
ATOM 661 O O . PHE A 1 82 ? 1.982 -8.694 -4.924 1.00 84.75 82 PHE A O 1
ATOM 668 N N . CYS A 1 83 ? 1.894 -8.243 -7.123 1.00 83.94 83 CYS A N 1
ATOM 669 C CA . CYS A 1 83 ? 2.719 -9.359 -7.570 1.00 83.94 83 CYS A CA 1
ATOM 670 C C . CYS A 1 83 ? 3.487 -9.030 -8.859 1.00 83.94 83 CYS A C 1
ATOM 672 O O . CYS A 1 83 ? 3.281 -7.986 -9.485 1.00 83.94 83 CYS A O 1
ATOM 674 N N . MET A 1 84 ? 4.362 -9.949 -9.278 1.00 81.19 84 MET A N 1
ATOM 675 C CA . MET A 1 84 ? 5.140 -9.808 -10.513 1.00 81.19 84 MET A CA 1
ATOM 676 C C . MET A 1 84 ? 4.257 -9.769 -11.770 1.00 81.19 84 MET A C 1
ATOM 678 O O . MET A 1 84 ? 4.597 -9.098 -12.742 1.00 81.19 84 MET A O 1
ATOM 682 N N . ASP A 1 85 ? 3.098 -10.430 -11.761 1.00 84.50 85 ASP A N 1
ATOM 683 C CA . ASP A 1 85 ? 2.168 -10.349 -12.890 1.00 84.50 85 ASP A CA 1
ATOM 684 C C . ASP A 1 85 ? 1.541 -8.957 -12.996 1.00 84.50 85 ASP A C 1
ATOM 686 O O . ASP A 1 85 ? 1.527 -8.393 -14.088 1.00 84.50 85 ASP A O 1
ATOM 690 N N . ASP A 1 86 ? 1.112 -8.340 -11.887 1.00 84.88 86 ASP A N 1
ATOM 691 C CA . ASP A 1 86 ? 0.629 -6.949 -11.899 1.00 84.88 86 ASP A CA 1
ATOM 692 C C . ASP A 1 86 ? 1.678 -6.002 -12.488 1.00 84.88 86 ASP A C 1
ATOM 694 O O . ASP A 1 86 ? 1.331 -5.053 -13.190 1.00 84.88 86 ASP A O 1
ATOM 698 N N . PHE A 1 87 ? 2.956 -6.281 -12.218 1.00 82.62 87 PHE A N 1
ATOM 699 C CA . PHE A 1 87 ? 4.087 -5.534 -12.746 1.00 82.62 87 PHE A CA 1
ATOM 700 C C . PHE A 1 87 ? 4.231 -5.696 -14.269 1.00 82.62 87 PHE A C 1
ATOM 702 O O . PHE A 1 87 ? 4.353 -4.698 -14.977 1.00 82.62 87 PHE A O 1
ATOM 709 N N . LYS A 1 88 ? 4.153 -6.926 -14.796 1.00 81.94 88 LYS A N 1
ATOM 710 C CA . LYS A 1 88 ? 4.257 -7.217 -16.244 1.00 81.94 88 LYS A CA 1
ATOM 711 C C . LYS A 1 88 ? 3.165 -6.552 -17.083 1.00 81.94 88 LYS A C 1
ATOM 713 O O . LYS A 1 88 ? 3.380 -6.274 -18.259 1.00 81.94 88 LYS A O 1
ATOM 718 N N . HIS A 1 89 ? 2.007 -6.278 -16.488 1.00 85.75 89 HIS A N 1
ATOM 719 C CA . HIS A 1 89 ? 0.912 -5.571 -17.155 1.00 85.75 89 HIS A CA 1
ATOM 720 C C . HIS A 1 89 ? 1.080 -4.040 -17.157 1.00 85.75 89 HIS A C 1
ATOM 722 O O . HIS A 1 89 ? 0.235 -3.339 -17.715 1.00 85.75 89 HIS A O 1
ATOM 728 N N . LYS A 1 90 ? 2.137 -3.496 -16.537 1.00 86.81 90 LYS A N 1
ATOM 729 C CA . LYS A 1 90 ? 2.437 -2.058 -16.544 1.00 86.81 90 LYS A CA 1
ATOM 730 C C . LYS A 1 90 ? 3.368 -1.700 -17.689 1.00 86.81 90 LYS A C 1
ATOM 732 O O . LYS A 1 90 ? 4.366 -2.365 -17.945 1.00 86.81 90 LYS A O 1
ATOM 737 N N . THR A 1 91 ? 3.071 -0.586 -18.346 1.00 88.06 91 THR A N 1
ATOM 738 C CA . THR A 1 91 ? 3.989 0.003 -19.320 1.00 88.06 91 THR A CA 1
ATOM 739 C C . THR A 1 91 ? 5.142 0.718 -18.612 1.00 88.06 91 THR A C 1
ATOM 741 O O . THR A 1 91 ? 5.034 1.112 -17.449 1.00 88.06 91 THR A O 1
ATOM 744 N N . ALA A 1 92 ? 6.236 0.980 -19.333 1.00 85.62 92 ALA A N 1
ATOM 745 C CA . ALA A 1 92 ? 7.331 1.815 -18.827 1.00 85.62 92 ALA A CA 1
ATOM 746 C C . ALA A 1 92 ? 6.842 3.198 -18.351 1.00 85.62 92 ALA A C 1
ATOM 748 O O . ALA A 1 92 ? 7.348 3.736 -17.366 1.00 85.62 92 ALA A O 1
ATOM 749 N N . HIS A 1 93 ? 5.823 3.756 -19.016 1.00 87.88 93 HIS A N 1
ATOM 750 C CA . HIS A 1 93 ? 5.204 5.011 -18.604 1.00 87.88 93 HIS A CA 1
ATOM 751 C C . HIS A 1 93 ? 4.456 4.877 -17.272 1.00 87.88 93 HIS A C 1
ATOM 753 O O . HIS A 1 93 ? 4.628 5.724 -16.398 1.00 87.88 93 HIS A O 1
ATOM 759 N N . ASP A 1 94 ? 3.682 3.806 -17.079 1.00 88.31 94 ASP A N 1
ATOM 760 C CA . ASP A 1 94 ? 2.976 3.563 -15.815 1.00 88.31 94 ASP A CA 1
ATOM 761 C C . ASP A 1 94 ? 3.957 3.428 -14.651 1.00 88.31 94 ASP A C 1
ATOM 763 O O . ASP A 1 94 ? 3.750 4.012 -13.591 1.00 88.31 94 ASP A O 1
ATOM 767 N N . LEU A 1 95 ? 5.059 2.707 -14.864 1.00 86.62 95 LEU A N 1
ATOM 768 C CA . LEU A 1 95 ? 6.121 2.557 -13.872 1.00 86.62 95 LEU A CA 1
ATOM 769 C C . LEU A 1 95 ? 6.787 3.896 -13.551 1.00 86.62 95 LEU A C 1
ATOM 771 O O . LEU A 1 95 ? 7.012 4.204 -12.385 1.00 86.62 95 LEU A O 1
ATOM 775 N N . TYR A 1 96 ? 7.040 4.728 -14.561 1.00 88.38 96 TYR A N 1
ATOM 776 C CA . TYR A 1 96 ? 7.556 6.079 -14.353 1.00 88.38 96 TYR A CA 1
ATOM 777 C C . TYR A 1 96 ? 6.583 6.953 -13.543 1.00 88.38 96 TYR A C 1
ATOM 779 O O . TYR A 1 96 ? 7.008 7.694 -12.657 1.00 88.38 96 TYR A O 1
ATOM 787 N N . VAL A 1 97 ? 5.273 6.836 -13.786 1.00 88.38 97 VAL A N 1
ATOM 788 C CA . VAL A 1 97 ? 4.237 7.528 -13.002 1.00 88.38 97 VAL A CA 1
ATOM 789 C C . VAL A 1 97 ? 4.175 7.005 -11.563 1.00 88.38 97 VAL A C 1
ATOM 791 O O . VAL A 1 97 ? 4.085 7.813 -10.640 1.00 88.38 97 VAL A O 1
ATOM 794 N N . ILE A 1 98 ? 4.271 5.690 -11.352 1.00 88.19 98 ILE A N 1
ATOM 795 C CA . ILE A 1 98 ? 4.317 5.063 -10.018 1.00 88.19 98 ILE A CA 1
ATOM 796 C C . ILE A 1 98 ? 5.555 5.519 -9.245 1.00 88.19 98 ILE A C 1
ATOM 798 O O . ILE A 1 98 ? 5.463 5.820 -8.059 1.00 88.19 98 ILE A O 1
ATOM 802 N N . CYS A 1 99 ? 6.690 5.676 -9.925 1.00 88.38 99 CYS A N 1
ATOM 803 C CA . CYS A 1 99 ? 7.900 6.293 -9.385 1.00 88.38 99 CYS A CA 1
ATOM 804 C C . CYS A 1 99 ? 7.781 7.815 -9.195 1.00 88.38 99 CYS A C 1
ATOM 806 O O . CYS A 1 99 ? 8.797 8.485 -9.059 1.00 88.38 99 CYS A O 1
ATOM 808 N N . GLN A 1 100 ? 6.572 8.384 -9.209 1.00 88.00 100 GLN A N 1
ATOM 809 C CA . GLN A 1 100 ? 6.321 9.817 -9.027 1.00 88.00 100 GLN A CA 1
ATOM 810 C C . GLN A 1 100 ? 7.070 10.697 -10.038 1.00 88.00 100 GLN A C 1
ATOM 812 O O . GLN A 1 100 ? 7.372 11.856 -9.764 1.00 88.00 100 GLN A O 1
ATOM 817 N N . ARG A 1 101 ? 7.350 10.154 -11.231 1.00 88.12 101 ARG A N 1
ATOM 818 C CA . ARG A 1 101 ? 8.153 10.788 -12.288 1.00 88.12 101 ARG A CA 1
ATOM 819 C C . ARG A 1 101 ? 9.605 11.062 -11.879 1.00 88.12 101 ARG A C 1
ATOM 821 O O . ARG A 1 101 ? 10.307 11.824 -12.546 1.00 88.12 101 ARG A O 1
ATOM 828 N N . ASP A 1 102 ? 10.082 10.407 -10.827 1.00 89.44 102 ASP A N 1
ATOM 829 C CA . ASP A 1 102 ? 11.483 10.418 -10.441 1.00 89.44 102 ASP A CA 1
ATOM 830 C C . ASP A 1 102 ? 12.250 9.379 -11.273 1.00 89.44 102 ASP A C 1
ATOM 832 O O . ASP A 1 102 ? 12.051 8.162 -11.185 1.00 89.44 102 ASP A O 1
ATOM 836 N N . TYR A 1 103 ? 13.139 9.888 -12.123 1.00 87.94 103 TYR A N 1
ATOM 837 C CA . TYR A 1 103 ? 13.943 9.074 -13.025 1.00 87.94 103 TYR A CA 1
ATOM 838 C C . TYR A 1 103 ? 14.975 8.200 -12.295 1.00 87.94 103 TYR A C 1
ATOM 840 O O . TYR A 1 103 ? 15.294 7.109 -12.770 1.00 87.94 103 TYR A O 1
ATOM 848 N N . ILE A 1 104 ? 15.492 8.645 -11.146 1.00 88.12 104 ILE A N 1
ATOM 849 C CA . ILE A 1 104 ? 16.461 7.889 -10.341 1.00 88.12 104 ILE A CA 1
ATOM 850 C C . ILE A 1 104 ? 15.766 6.666 -9.745 1.00 88.12 104 ILE A C 1
ATOM 852 O O . ILE A 1 104 ? 16.266 5.547 -9.865 1.00 88.12 104 ILE A O 1
ATOM 856 N N . LEU A 1 105 ? 14.580 6.875 -9.172 1.00 87.31 105 LEU A N 1
ATOM 857 C CA . LEU A 1 105 ? 13.708 5.818 -8.658 1.00 87.31 105 LEU A CA 1
ATOM 858 C C . LEU A 1 105 ? 13.332 4.808 -9.745 1.00 87.31 105 LEU A C 1
ATOM 860 O O . LEU A 1 105 ? 13.459 3.602 -9.533 1.00 87.31 105 LEU A O 1
ATOM 864 N N . TYR A 1 106 ? 12.929 5.296 -10.921 1.00 88.62 106 TYR A N 1
ATOM 865 C CA . TYR A 1 106 ? 12.614 4.447 -12.068 1.00 88.62 106 TYR A CA 1
ATOM 866 C C . TYR A 1 106 ? 13.813 3.585 -12.491 1.00 88.62 106 TYR A C 1
ATOM 868 O O . TYR A 1 106 ? 13.675 2.376 -12.683 1.00 88.62 106 TYR A O 1
ATOM 876 N N . LYS A 1 107 ? 15.011 4.178 -12.579 1.00 87.44 107 LYS A N 1
ATOM 877 C CA . LYS A 1 107 ? 16.240 3.437 -12.896 1.00 87.44 107 LYS A CA 1
ATOM 878 C C . LYS A 1 107 ? 16.591 2.392 -11.840 1.00 87.44 107 LYS A C 1
ATOM 880 O O . LYS A 1 107 ? 16.994 1.293 -12.209 1.00 87.44 107 LYS A O 1
ATOM 885 N N . LEU A 1 108 ? 16.455 2.724 -10.556 1.00 87.19 108 LEU A N 1
ATOM 886 C CA . LEU A 1 108 ? 16.716 1.793 -9.457 1.00 87.19 108 LEU A CA 1
ATOM 887 C C . LEU A 1 108 ? 15.789 0.577 -9.547 1.00 87.19 108 LEU A C 1
ATOM 889 O O . LEU A 1 108 ? 16.257 -0.557 -9.511 1.00 87.19 108 LEU A O 1
ATOM 893 N N . LEU A 1 109 ? 14.490 0.823 -9.720 1.00 86.69 109 LEU A N 1
ATOM 894 C CA . LEU A 1 109 ? 13.483 -0.218 -9.895 1.00 86.69 109 LEU A CA 1
ATOM 895 C C . LEU A 1 109 ? 13.830 -1.121 -11.085 1.00 86.69 109 LEU A C 1
ATOM 897 O O . LEU A 1 109 ? 13.912 -2.336 -10.924 1.00 86.69 109 LEU A O 1
ATOM 901 N N . HIS A 1 110 ? 14.128 -0.527 -12.243 1.00 83.38 110 HIS A N 1
ATOM 902 C CA . HIS A 1 110 ? 14.496 -1.265 -13.451 1.00 83.38 110 HIS A CA 1
ATOM 903 C C . HIS A 1 110 ? 15.784 -2.088 -13.274 1.00 83.38 110 HIS A C 1
ATOM 905 O O . HIS A 1 110 ? 15.870 -3.207 -13.770 1.00 83.38 110 HIS A O 1
ATOM 911 N N . SER A 1 111 ? 16.777 -1.571 -12.543 1.00 84.44 111 SER A N 1
ATOM 912 C CA . SER A 1 111 ? 18.020 -2.299 -12.255 1.00 84.44 111 SER A CA 1
ATOM 913 C C . SER A 1 111 ? 17.800 -3.517 -11.358 1.00 84.44 111 SER A C 1
ATOM 915 O O . SER A 1 111 ? 18.448 -4.541 -11.567 1.00 84.44 111 SER A O 1
ATOM 917 N N . ILE A 1 112 ? 16.922 -3.411 -10.356 1.00 82.31 112 ILE A N 1
ATOM 918 C CA . ILE A 1 11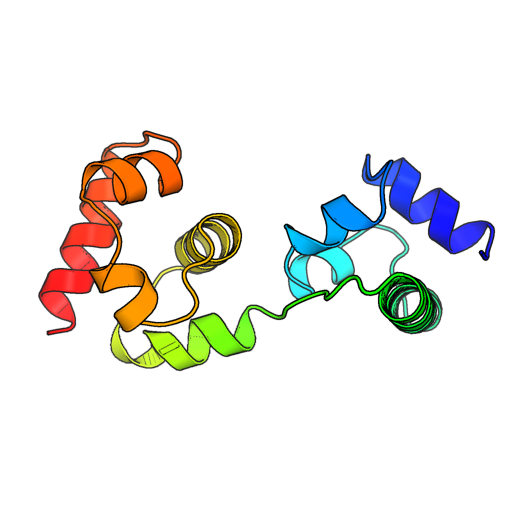2 ? 16.648 -4.516 -9.428 1.00 82.31 112 ILE A CA 1
ATOM 919 C C . ILE A 1 112 ? 15.856 -5.615 -10.140 1.00 82.31 112 ILE A C 1
ATOM 921 O O . ILE A 1 112 ? 16.196 -6.784 -10.008 1.00 82.31 112 ILE A O 1
ATOM 925 N N . LEU A 1 113 ? 14.863 -5.249 -10.954 1.00 77.44 113 LEU A N 1
ATOM 926 C CA . LEU A 1 113 ? 14.081 -6.207 -11.744 1.00 77.44 113 LEU A CA 1
ATOM 927 C C . LEU A 1 113 ? 14.946 -7.031 -12.693 1.00 77.44 113 LEU A C 1
ATOM 929 O O . LEU A 1 113 ? 14.844 -8.249 -12.691 1.00 77.44 113 LEU A O 1
ATOM 933 N N . PHE A 1 114 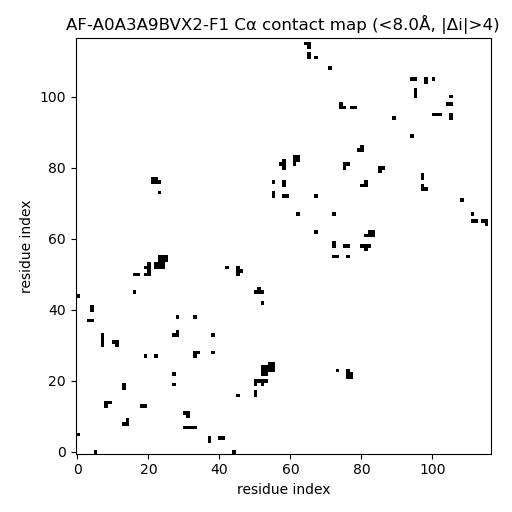? 15.847 -6.382 -13.436 1.00 74.62 114 PHE A N 1
ATOM 934 C CA . PHE A 1 114 ? 16.784 -7.081 -14.323 1.00 74.62 114 PHE A CA 1
ATOM 935 C C . PHE A 1 114 ? 17.775 -7.990 -13.586 1.00 74.62 114 PHE A C 1
ATOM 937 O O . PHE A 1 114 ? 18.392 -8.840 -14.215 1.00 74.62 114 PHE A O 1
ATOM 944 N N . SER A 1 115 ? 17.958 -7.793 -12.279 1.00 72.94 115 SER A N 1
ATOM 945 C CA . SER A 1 115 ? 18.805 -8.654 -11.445 1.00 72.94 115 SER A CA 1
ATOM 946 C C . SER A 1 115 ? 18.020 -9.795 -10.788 1.00 72.94 115 SER A C 1
ATOM 948 O O . SER A 1 115 ? 18.616 -10.592 -10.069 1.00 72.94 115 SER A O 1
ATOM 950 N N . CYS A 1 116 ? 16.697 -9.826 -10.967 1.00 67.06 116 CYS A N 1
ATOM 951 C CA . CYS A 1 116 ? 15.785 -10.750 -10.301 1.00 67.06 116 CYS A CA 1
ATOM 952 C C . CYS A 1 116 ? 15.195 -11.822 -11.239 1.00 67.06 116 CYS A C 1
ATOM 954 O O . CYS A 1 116 ? 14.551 -12.752 -10.751 1.00 67.06 116 CYS A O 1
ATOM 956 N N . ASP A 1 117 ? 15.411 -11.677 -12.553 1.00 54.62 117 ASP A N 1
ATOM 957 C CA . ASP A 1 117 ? 15.162 -12.695 -13.589 1.00 54.62 117 ASP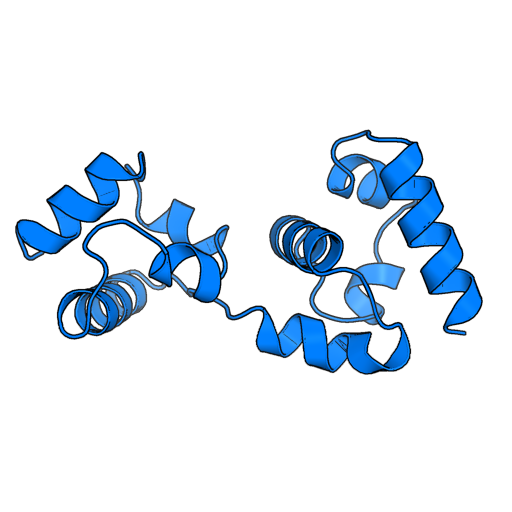 A CA 1
ATOM 958 C C . ASP A 1 117 ? 16.335 -13.686 -13.725 1.00 54.62 117 ASP A C 1
ATOM 960 O O . ASP A 1 117 ? 17.499 -13.283 -13.483 1.00 54.62 117 ASP A O 1
#